Protein AF-A0AAP2G4H4-F1 (afdb_monomer_lite)

Foldseek 3Di:
DDAAFDDDPVDPPPVPGHGDVVRVVVVVCCVPPCVVVDPPPDVQVVLQVVVVVVVVVVVVVVVVVLVVVCVVVVHDPVCSVVSVVVVVVVVVVVCVVPVPVVVVVVVVVCVVSVVSDDDDDD

Organism: NCBI:txid2841044

Radius of gyration: 22.12 Å; chains: 1; bounding box: 53×45×48 Å

Structure (mmCIF, N/CA/C/O backbone):
data_AF-A0AAP2G4H4-F1
#
_entry.id   AF-A0AAP2G4H4-F1
#
loop_
_atom_site.group_PDB
_atom_site.id
_atom_site.type_symbol
_atom_site.label_atom_id
_atom_site.label_alt_id
_atom_site.label_comp_id
_atom_site.label_asym_id
_atom_site.label_entity_id
_atom_site.label_seq_id
_atom_site.pdbx_PDB_ins_code
_atom_site.Cartn_x
_atom_site.Cartn_y
_atom_site.Cartn_z
_atom_site.occupancy
_atom_site.B_iso_or_equiv
_atom_site.auth_seq_id
_atom_site.auth_comp_id
_atom_site.auth_asym_id
_atom_site.auth_atom_id
_atom_site.pdbx_PDB_model_num
ATOM 1 N N . MET A 1 1 ? 11.689 -13.478 -12.091 1.00 54.12 1 MET A N 1
ATOM 2 C CA . MET A 1 1 ? 12.623 -13.266 -13.217 1.00 54.12 1 MET A CA 1
ATOM 3 C C . MET A 1 1 ? 13.258 -14.604 -13.556 1.00 54.12 1 MET A C 1
ATOM 5 O O . MET A 1 1 ? 13.703 -15.285 -12.637 1.00 54.12 1 MET A O 1
ATOM 9 N N . VAL A 1 2 ? 13.221 -15.027 -14.819 1.00 72.56 2 VAL A N 1
ATOM 10 C CA . VAL A 1 2 ? 13.868 -16.271 -15.268 1.00 72.56 2 VAL A CA 1
ATOM 11 C C . VAL A 1 2 ? 15.298 -15.919 -15.683 1.00 72.56 2 VAL A C 1
ATOM 13 O O . VAL A 1 2 ? 15.479 -14.980 -16.446 1.00 72.56 2 VAL A O 1
ATOM 16 N N . ARG A 1 3 ? 16.289 -16.619 -15.123 1.00 86.12 3 ARG A N 1
ATOM 17 C CA . ARG A 1 3 ? 17.735 -16.422 -15.326 1.00 86.12 3 ARG A CA 1
ATOM 18 C C . ARG A 1 3 ? 18.388 -17.791 -15.465 1.00 86.12 3 ARG A C 1
ATOM 20 O O . ARG A 1 3 ? 18.005 -18.697 -14.716 1.00 86.12 3 ARG A O 1
ATOM 27 N N . TYR A 1 4 ? 19.314 -17.957 -16.405 1.00 88.06 4 TYR A N 1
ATOM 28 C CA . TYR A 1 4 ? 20.092 -19.189 -16.552 1.00 88.06 4 TYR A CA 1
ATOM 29 C C . TYR A 1 4 ? 21.390 -19.053 -15.741 1.00 88.06 4 TYR A C 1
ATOM 31 O O . TYR A 1 4 ? 22.169 -18.129 -15.951 1.00 88.06 4 TYR A O 1
ATOM 39 N N . THR A 1 5 ? 21.568 -19.918 -14.743 1.00 91.62 5 THR A N 1
ATOM 40 C CA . THR A 1 5 ? 22.576 -19.772 -13.678 1.00 91.62 5 THR A CA 1
ATOM 41 C C . THR A 1 5 ? 23.441 -21.016 -13.571 1.00 91.62 5 THR A C 1
ATOM 43 O O . THR A 1 5 ? 22.932 -22.119 -13.778 1.00 91.62 5 THR A O 1
ATOM 46 N N . GLU A 1 6 ? 24.701 -20.857 -13.176 1.00 89.12 6 GLU A N 1
ATOM 47 C CA . GLU A 1 6 ? 25.558 -21.988 -12.812 1.00 89.12 6 GLU A CA 1
ATOM 48 C C . GLU A 1 6 ? 25.189 -22.507 -11.414 1.00 89.12 6 GLU A C 1
ATOM 50 O O . GLU A 1 6 ? 25.089 -21.707 -10.482 1.00 89.12 6 GLU A O 1
ATOM 55 N N . PRO A 1 7 ? 24.944 -23.819 -11.242 1.00 87.56 7 PRO A N 1
ATOM 56 C CA . PRO A 1 7 ? 24.701 -24.390 -9.925 1.00 87.56 7 PRO A CA 1
ATOM 57 C C . PRO A 1 7 ? 25.900 -24.220 -8.996 1.00 87.56 7 PRO A C 1
ATOM 59 O O . PRO A 1 7 ? 26.988 -24.711 -9.291 1.00 87.56 7 PRO A O 1
ATOM 62 N N . ASP A 1 8 ? 25.679 -23.583 -7.847 1.00 85.62 8 ASP A N 1
ATOM 63 C CA . ASP A 1 8 ? 26.642 -23.596 -6.750 1.00 85.62 8 ASP A CA 1
ATOM 64 C C . ASP A 1 8 ? 26.382 -24.846 -5.887 1.00 85.62 8 ASP A C 1
ATOM 66 O O . ASP A 1 8 ? 25.308 -24.964 -5.290 1.00 85.62 8 ASP A O 1
ATOM 70 N N . PRO A 1 9 ? 27.326 -25.801 -5.803 1.00 83.31 9 PRO A N 1
ATOM 71 C CA . PRO A 1 9 ? 27.137 -27.036 -5.042 1.00 83.31 9 PRO A CA 1
ATOM 72 C C . PRO A 1 9 ? 27.044 -26.809 -3.524 1.00 83.31 9 PRO A C 1
ATOM 74 O O . PRO A 1 9 ? 26.670 -27.727 -2.795 1.00 83.31 9 PRO A O 1
ATOM 77 N N . THR A 1 10 ? 27.385 -25.612 -3.041 1.00 87.94 10 THR A N 1
ATOM 78 C CA . THR A 1 10 ? 27.371 -25.241 -1.620 1.00 87.94 10 THR A CA 1
ATOM 79 C C . THR A 1 10 ? 26.208 -24.325 -1.237 1.00 87.94 10 THR A C 1
ATOM 81 O O . THR A 1 10 ? 25.888 -24.220 -0.052 1.00 87.94 10 THR A O 1
ATOM 84 N N . ASP A 1 11 ? 25.529 -23.709 -2.210 1.00 85.19 11 ASP A N 1
ATOM 85 C CA . ASP A 1 11 ? 24.381 -22.833 -1.976 1.00 85.19 11 ASP A CA 1
ATOM 86 C C . ASP A 1 11 ? 23.111 -23.427 -2.592 1.00 85.19 11 ASP A C 1
ATOM 88 O O . ASP A 1 11 ? 22.985 -23.571 -3.800 1.00 85.19 11 ASP A O 1
ATOM 92 N N . THR A 1 12 ? 22.109 -23.728 -1.773 1.00 84.94 12 THR A N 1
ATOM 93 C CA . THR A 1 12 ? 20.810 -24.221 -2.257 1.00 84.94 12 THR A CA 1
ATOM 94 C C . THR A 1 12 ? 19.886 -23.097 -2.733 1.00 84.94 12 THR A C 1
ATOM 96 O O . THR A 1 12 ? 18.874 -23.355 -3.392 1.00 84.94 12 THR A O 1
ATOM 99 N N . ASN A 1 13 ? 20.209 -21.835 -2.432 1.00 87.62 13 ASN A N 1
ATOM 100 C CA . ASN A 1 13 ? 19.416 -20.688 -2.847 1.00 87.62 13 ASN A CA 1
ATOM 101 C C . ASN A 1 13 ? 19.786 -20.235 -4.265 1.00 87.62 13 ASN A C 1
ATOM 103 O O . ASN A 1 13 ? 20.611 -19.342 -4.469 1.00 87.62 13 ASN A O 1
ATOM 107 N N . ARG A 1 14 ? 19.056 -20.779 -5.242 1.00 85.25 14 ARG A N 1
ATOM 108 C CA . ARG A 1 14 ? 19.180 -20.466 -6.675 1.00 85.25 14 ARG A CA 1
ATOM 109 C C . ARG A 1 14 ? 19.196 -18.970 -7.010 1.00 85.25 14 ARG A C 1
ATOM 111 O O . ARG A 1 14 ? 19.781 -18.574 -8.014 1.00 85.25 14 ARG A O 1
ATOM 118 N N . ALA A 1 15 ? 18.560 -18.115 -6.206 1.00 83.75 15 ALA A N 1
ATOM 119 C CA . ALA A 1 15 ? 18.537 -16.679 -6.477 1.00 83.75 15 ALA A CA 1
ATOM 120 C C . ALA A 1 15 ? 19.930 -16.029 -6.388 1.00 83.75 15 ALA A C 1
ATOM 122 O O . ALA A 1 15 ? 20.158 -15.030 -7.069 1.00 83.75 15 ALA A O 1
ATOM 123 N N . ARG A 1 16 ? 20.847 -16.600 -5.592 1.00 86.19 16 ARG A N 1
ATOM 124 C CA . ARG A 1 16 ? 22.216 -16.097 -5.381 1.00 86.19 16 ARG A CA 1
ATOM 125 C C . ARG A 1 16 ? 23.246 -16.669 -6.347 1.00 86.19 16 ARG A C 1
ATOM 127 O O . ARG A 1 16 ? 24.369 -16.181 -6.380 1.00 86.19 16 ARG A O 1
ATOM 134 N N . TRP A 1 17 ? 22.867 -17.665 -7.141 1.00 92.25 17 TRP A N 1
ATOM 135 C CA . TRP A 1 17 ? 23.791 -18.321 -8.057 1.00 92.25 17 TRP A CA 1
ATOM 136 C C . TRP A 1 17 ? 24.322 -17.345 -9.114 1.00 92.25 17 TRP A C 1
ATOM 138 O O . TRP A 1 17 ? 23.580 -16.448 -9.548 1.00 92.25 17 TRP A O 1
ATOM 148 N N . PRO A 1 18 ? 25.587 -17.483 -9.537 1.00 89.44 18 PRO A N 1
ATOM 149 C CA . PRO A 1 18 ? 26.127 -16.672 -10.617 1.00 89.44 18 PRO A CA 1
ATOM 150 C C . PRO A 1 18 ? 25.376 -16.946 -11.926 1.00 89.44 18 PRO A C 1
ATOM 152 O O . PRO A 1 18 ? 24.770 -18.005 -12.122 1.00 89.44 18 PRO A O 1
ATOM 155 N N . ASN A 1 19 ? 25.373 -15.958 -12.821 1.00 90.50 19 ASN A N 1
ATOM 156 C CA . ASN A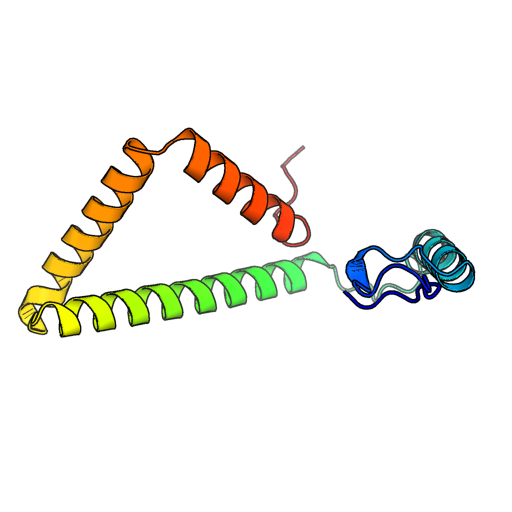 1 19 ? 24.888 -16.182 -14.179 1.00 90.50 19 ASN A CA 1
ATOM 157 C C . ASN A 1 19 ? 25.754 -17.225 -14.866 1.00 90.50 19 ASN A C 1
ATOM 159 O O . ASN A 1 19 ? 26.965 -17.254 -14.683 1.00 90.50 19 ASN A O 1
ATOM 163 N N . HIS A 1 20 ? 25.118 -18.060 -15.679 1.00 90.31 20 HIS A N 1
ATOM 164 C CA . HIS A 1 20 ? 25.865 -18.871 -16.619 1.00 90.31 20 HIS A CA 1
ATOM 165 C C . HIS A 1 20 ? 26.356 -17.964 -17.764 1.00 90.31 20 HIS A C 1
ATOM 167 O O . HIS A 1 20 ? 25.563 -17.149 -18.237 1.00 90.31 20 HIS A O 1
ATOM 173 N N . PRO A 1 21 ? 27.577 -18.135 -18.303 1.00 89.75 21 PRO A N 1
ATOM 174 C CA . PRO A 1 21 ? 28.122 -17.268 -19.359 1.00 89.75 21 PRO A CA 1
ATOM 175 C C . PRO A 1 21 ? 27.229 -17.128 -20.604 1.00 89.75 21 PRO A C 1
ATOM 177 O O . PRO A 1 21 ? 27.149 -16.071 -21.222 1.00 89.75 21 PRO A O 1
ATOM 180 N N . LEU A 1 22 ? 26.503 -18.193 -20.960 1.00 87.56 22 LEU A N 1
ATOM 181 C CA . LEU A 1 22 ? 25.471 -18.163 -22.010 1.00 87.56 22 LEU A CA 1
ATOM 182 C C . LEU A 1 22 ? 24.365 -17.132 -21.732 1.00 87.56 22 LEU A C 1
ATOM 184 O O . LEU A 1 22 ? 23.886 -16.487 -22.658 1.00 87.56 22 LEU A O 1
ATOM 188 N N . TRP A 1 23 ? 23.961 -16.974 -20.472 1.00 90.44 23 TRP A N 1
ATOM 189 C CA . TRP A 1 23 ? 22.988 -15.964 -20.070 1.00 90.44 23 TRP A CA 1
ATOM 190 C C . TRP A 1 23 ? 23.549 -14.555 -20.237 1.00 90.44 23 TRP A C 1
ATOM 192 O O . TRP A 1 23 ? 22.863 -13.699 -20.786 1.00 90.44 23 TRP A O 1
ATOM 202 N N . ASP A 1 24 ? 24.802 -14.333 -19.834 1.00 86.56 24 ASP A N 1
ATOM 203 C CA . ASP A 1 24 ? 25.458 -13.032 -19.987 1.00 86.56 24 ASP A CA 1
ATOM 204 C C . ASP A 1 24 ? 25.604 -12.647 -21.467 1.00 86.56 24 ASP A C 1
ATOM 206 O O . ASP A 1 24 ? 25.330 -11.509 -21.841 1.00 86.56 24 ASP A O 1
ATOM 210 N N . LEU A 1 25 ? 25.942 -13.610 -22.333 1.00 85.44 25 LEU A N 1
ATOM 211 C CA . LEU A 1 25 ? 26.014 -13.401 -23.781 1.00 85.44 25 LEU A CA 1
ATOM 212 C C . LEU A 1 25 ? 24.649 -13.048 -24.385 1.00 85.44 25 LEU A C 1
ATOM 214 O O . LEU A 1 25 ? 24.559 -12.159 -25.231 1.00 85.44 25 LEU A O 1
ATOM 218 N N . VAL A 1 26 ? 23.590 -13.744 -23.963 1.00 82.75 26 VAL A N 1
ATOM 219 C CA . VAL A 1 26 ? 22.224 -13.449 -24.408 1.00 82.75 26 VAL A CA 1
ATOM 220 C C . VAL A 1 26 ? 21.811 -12.057 -23.951 1.00 82.75 26 VAL A C 1
ATOM 222 O O . VAL A 1 26 ? 21.331 -11.296 -24.779 1.00 82.75 26 VAL A O 1
ATOM 225 N N . CYS A 1 27 ? 22.044 -11.688 -22.690 1.00 81.44 27 CYS A N 1
ATOM 226 C CA . CYS A 1 27 ? 21.755 -10.341 -22.198 1.00 81.44 27 CYS A CA 1
ATOM 227 C C . CYS A 1 27 ? 22.502 -9.269 -23.002 1.00 81.44 27 CYS A C 1
ATOM 229 O O . CYS A 1 27 ? 21.866 -8.338 -23.482 1.00 81.44 27 CYS A O 1
ATOM 231 N N . ALA A 1 28 ? 23.803 -9.452 -23.251 1.00 80.56 28 ALA A N 1
ATOM 232 C CA . ALA A 1 28 ? 24.590 -8.523 -24.062 1.00 80.56 28 ALA A CA 1
ATOM 233 C C . ALA A 1 28 ? 24.036 -8.376 -25.492 1.00 80.56 28 ALA A C 1
ATOM 235 O O . ALA A 1 28 ? 23.947 -7.274 -26.021 1.00 80.56 28 ALA A O 1
ATOM 236 N N . LYS A 1 29 ? 23.602 -9.478 -26.119 1.00 76.00 29 LYS A N 1
ATOM 237 C CA . LYS A 1 29 ? 22.993 -9.440 -27.458 1.00 76.00 29 LYS A CA 1
ATOM 238 C C . LYS A 1 29 ? 21.585 -8.856 -27.472 1.00 76.00 29 LYS A C 1
ATOM 240 O O . LYS A 1 29 ? 21.219 -8.179 -28.425 1.00 76.00 29 LYS A O 1
ATOM 245 N N . MET A 1 30 ? 20.800 -9.110 -26.431 1.00 68.31 30 MET A N 1
ATOM 246 C CA . MET A 1 30 ? 19.472 -8.529 -26.274 1.00 68.31 30 MET A CA 1
ATOM 247 C C . MET A 1 30 ? 19.535 -7.010 -26.095 1.00 68.31 30 MET A C 1
ATOM 249 O O . MET A 1 30 ? 18.670 -6.317 -26.628 1.00 68.31 30 MET A O 1
ATOM 253 N N . ASP A 1 31 ? 20.541 -6.510 -25.376 1.00 65.19 31 ASP A N 1
ATOM 254 C CA . ASP A 1 31 ? 20.732 -5.075 -25.152 1.00 65.19 31 ASP A CA 1
ATOM 255 C C . ASP A 1 31 ? 21.170 -4.342 -26.434 1.00 65.19 31 ASP A C 1
ATOM 257 O O . ASP A 1 31 ? 20.689 -3.237 -26.687 1.00 65.19 31 ASP A O 1
ATOM 261 N N . ASP A 1 32 ? 21.994 -4.977 -27.276 1.00 59.19 32 ASP A N 1
ATOM 262 C CA . ASP A 1 32 ? 22.513 -4.369 -28.511 1.00 59.19 32 ASP A CA 1
ATOM 263 C C . ASP A 1 32 ? 21.565 -4.488 -29.730 1.00 59.19 32 ASP A C 1
ATOM 265 O O . ASP A 1 32 ? 21.511 -3.568 -30.542 1.00 59.19 32 ASP A O 1
ATOM 269 N N . ASP A 1 33 ? 20.821 -5.595 -29.890 1.00 55.78 33 ASP A N 1
ATOM 270 C CA . ASP A 1 33 ? 20.244 -5.998 -31.199 1.00 55.78 33 ASP A CA 1
ATOM 271 C C . ASP A 1 33 ? 18.696 -6.047 -31.234 1.00 55.78 33 ASP A C 1
ATOM 273 O O . ASP A 1 33 ? 18.067 -6.063 -32.290 1.00 55.78 33 ASP A O 1
ATOM 277 N N . LEU A 1 34 ? 18.016 -6.033 -30.079 1.00 55.91 34 LEU A N 1
ATOM 278 C CA . LEU A 1 34 ? 16.541 -6.101 -30.041 1.00 55.91 34 LEU A CA 1
ATOM 279 C C . LEU A 1 34 ? 15.844 -4.744 -30.171 1.00 55.91 34 LEU A C 1
ATOM 281 O O . LEU A 1 34 ? 14.611 -4.683 -30.220 1.00 55.91 34 LEU A O 1
ATOM 285 N N . ILE A 1 35 ? 16.600 -3.647 -30.211 1.00 54.59 35 ILE A N 1
ATOM 286 C CA . ILE A 1 35 ? 16.032 -2.307 -30.389 1.00 54.59 35 ILE A CA 1
ATOM 287 C C . ILE A 1 35 ? 15.437 -2.166 -31.798 1.00 54.59 35 ILE A C 1
ATOM 289 O O . ILE A 1 35 ? 14.347 -1.610 -31.932 1.00 54.59 35 ILE A O 1
ATOM 293 N N . GLU A 1 36 ? 16.081 -2.741 -32.818 1.00 53.38 36 GLU A N 1
ATOM 294 C CA . GLU A 1 36 ? 15.627 -2.669 -34.216 1.00 53.38 36 GLU A CA 1
ATOM 295 C C . GLU A 1 36 ? 14.408 -3.560 -34.514 1.00 53.38 36 GLU A C 1
ATOM 297 O O . GLU A 1 36 ? 13.647 -3.282 -35.438 1.00 53.38 36 GLU A O 1
ATOM 302 N N . MET A 1 37 ? 14.162 -4.595 -33.701 1.00 54.53 37 MET A N 1
ATOM 303 C CA . MET A 1 37 ? 13.020 -5.512 -33.852 1.00 54.53 37 MET A CA 1
ATOM 304 C C . MET A 1 37 ? 11.778 -5.106 -33.048 1.00 54.53 37 MET A C 1
ATOM 306 O O . MET A 1 37 ? 10.818 -5.878 -32.936 1.00 54.53 37 MET A O 1
ATOM 310 N N . ARG A 1 38 ? 11.753 -3.899 -32.474 1.00 54.38 38 ARG A N 1
ATOM 311 C CA . ARG A 1 38 ? 10.540 -3.388 -31.835 1.00 54.38 38 ARG A CA 1
ATOM 312 C C . ARG A 1 38 ? 9.488 -3.131 -32.910 1.00 54.38 38 ARG A C 1
ATOM 314 O O . ARG A 1 38 ? 9.680 -2.306 -33.797 1.00 54.38 38 ARG A O 1
ATOM 321 N N . SER A 1 39 ? 8.346 -3.812 -32.795 1.00 54.25 39 SER A N 1
ATOM 322 C CA . SER A 1 39 ? 7.098 -3.333 -33.395 1.00 54.25 39 SER A CA 1
ATOM 323 C C . SER A 1 39 ? 6.995 -1.845 -33.071 1.00 54.25 39 SER A C 1
ATOM 325 O O . SER A 1 39 ? 7.049 -1.491 -31.897 1.00 54.25 39 SER A O 1
ATOM 327 N N . GLY A 1 40 ? 6.882 -0.979 -34.079 1.00 53.84 40 GLY A N 1
ATOM 328 C CA . GLY A 1 40 ? 6.767 0.477 -33.914 1.00 53.84 40 GLY A CA 1
ATOM 329 C C . GLY A 1 40 ? 5.527 0.938 -3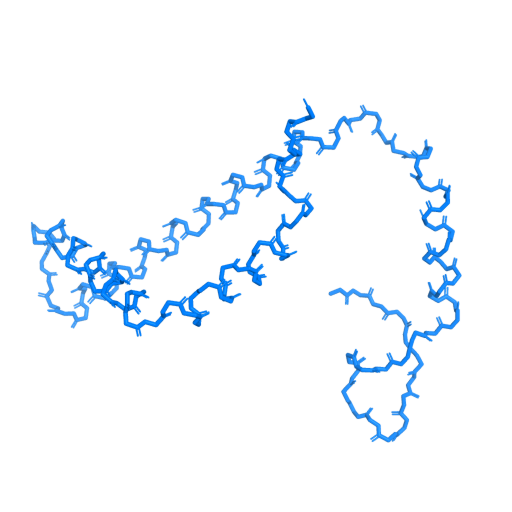3.133 1.00 53.84 40 GLY A C 1
ATOM 330 O O . GLY A 1 40 ? 5.166 2.109 -33.194 1.00 53.84 40 GLY A O 1
ATOM 331 N N . ALA A 1 41 ? 4.852 0.031 -32.421 1.00 54.56 41 ALA A N 1
ATOM 332 C CA . ALA A 1 41 ? 3.969 0.366 -31.327 1.00 54.56 41 ALA A CA 1
ATOM 333 C C . ALA A 1 41 ? 4.787 1.088 -30.252 1.00 54.56 41 ALA A C 1
ATOM 335 O O . ALA A 1 41 ? 5.680 0.511 -29.627 1.00 54.56 41 ALA A O 1
ATOM 336 N N . ASP A 1 42 ? 4.475 2.367 -30.058 1.00 50.38 42 ASP A N 1
ATOM 337 C CA . ASP A 1 42 ? 5.001 3.158 -28.957 1.00 50.38 42 ASP A CA 1
ATOM 338 C C . ASP A 1 42 ? 4.860 2.333 -27.657 1.00 50.38 42 ASP A C 1
ATOM 340 O O . ASP A 1 42 ? 3.769 1.842 -27.368 1.00 50.38 42 ASP A O 1
ATOM 344 N N . PRO A 1 43 ? 5.929 2.079 -26.885 1.00 54.72 43 PRO A N 1
ATOM 345 C CA . PRO A 1 43 ? 5.840 1.338 -25.627 1.00 54.72 43 PRO A CA 1
ATOM 346 C C . PRO A 1 43 ? 4.919 2.008 -24.598 1.00 54.72 43 PRO A C 1
ATOM 348 O O . PRO A 1 43 ? 4.551 1.385 -23.599 1.00 54.72 43 PRO A O 1
ATOM 351 N N . ASN A 1 44 ? 4.587 3.282 -24.809 1.00 58.88 44 ASN A N 1
ATOM 352 C CA . ASN A 1 44 ? 3.897 4.127 -23.851 1.00 58.88 44 ASN A CA 1
ATOM 353 C C . ASN A 1 44 ? 2.433 3.718 -23.556 1.00 58.88 44 ASN A C 1
ATOM 355 O O . ASN A 1 44 ? 2.120 3.517 -22.383 1.00 58.88 44 ASN A O 1
ATOM 359 N N . PRO A 1 45 ? 1.545 3.453 -24.540 1.00 59.31 45 PRO A N 1
ATOM 360 C CA . PRO A 1 45 ? 0.145 3.118 -24.270 1.00 59.31 45 PRO A CA 1
ATOM 361 C C . PRO A 1 45 ? 0.006 1.785 -23.533 1.00 59.31 45 PRO A C 1
ATOM 363 O O . PRO A 1 45 ? -0.815 1.652 -22.633 1.00 59.31 45 PRO A O 1
ATOM 366 N N . MET A 1 46 ? 0.834 0.789 -23.868 1.00 63.75 46 MET A N 1
ATOM 367 C CA . MET A 1 46 ? 0.769 -0.521 -23.214 1.00 63.75 46 MET A CA 1
ATOM 368 C C . MET A 1 46 ? 1.259 -0.454 -21.760 1.00 63.75 46 MET A C 1
ATOM 370 O O . MET A 1 46 ? 0.696 -1.109 -20.884 1.00 63.75 46 MET A O 1
ATOM 374 N N . LYS A 1 47 ? 2.268 0.381 -21.475 1.00 67.69 47 LYS A N 1
ATOM 375 C CA . LYS A 1 47 ? 2.728 0.645 -20.104 1.00 67.69 47 LYS A CA 1
ATOM 376 C C . LYS A 1 47 ? 1.683 1.395 -19.283 1.00 67.69 47 LYS A C 1
ATOM 378 O O . LYS A 1 47 ? 1.453 1.023 -18.135 1.00 67.69 47 LYS A O 1
ATOM 383 N N . GLU A 1 48 ? 1.035 2.401 -19.863 1.00 69.12 48 GLU A N 1
ATOM 384 C CA . GLU A 1 48 ? -0.046 3.143 -19.209 1.00 69.12 48 GLU A CA 1
ATOM 385 C C . GLU A 1 48 ? -1.249 2.237 -18.905 1.00 69.12 48 GLU A C 1
ATOM 387 O O . GLU A 1 48 ? -1.740 2.233 -17.777 1.00 69.12 48 GLU A O 1
ATOM 392 N N . VAL A 1 49 ? -1.661 1.383 -19.848 1.00 74.81 49 VAL A N 1
ATOM 393 C CA . VAL A 1 49 ? -2.746 0.409 -19.633 1.00 74.81 49 VAL A CA 1
ATOM 394 C C . VAL A 1 49 ? -2.409 -0.564 -18.500 1.00 74.81 49 VAL A C 1
ATOM 396 O O . VAL A 1 49 ? -3.222 -0.750 -17.595 1.00 74.81 49 VAL A O 1
ATOM 399 N N . HIS A 1 50 ? -1.200 -1.135 -18.483 1.00 77.50 50 HIS A N 1
ATOM 400 C CA . HIS A 1 50 ? -0.776 -2.027 -17.398 1.00 77.50 50 HIS A CA 1
ATOM 401 C C . HIS A 1 50 ? -0.708 -1.315 -16.040 1.00 77.50 50 HIS A C 1
ATOM 403 O O . HIS A 1 50 ? -1.006 -1.920 -15.007 1.00 77.50 50 HIS A O 1
ATOM 409 N N . ARG A 1 51 ? -0.328 -0.030 -16.017 1.00 81.50 51 ARG A N 1
ATOM 410 C CA . ARG A 1 51 ? -0.335 0.787 -14.799 1.00 81.50 51 ARG A CA 1
ATOM 411 C C . ARG A 1 51 ? -1.742 0.912 -14.234 1.00 81.50 51 ARG A C 1
ATOM 413 O O . ARG A 1 51 ? -1.949 0.625 -13.056 1.00 81.50 51 ARG A O 1
ATOM 420 N N . GLU A 1 52 ? -2.686 1.341 -15.064 1.00 84.25 52 GLU A N 1
ATOM 421 C CA . GLU A 1 52 ? -4.070 1.565 -14.649 1.00 84.25 52 GLU A CA 1
ATOM 422 C C . GLU A 1 52 ? -4.755 0.259 -14.239 1.00 84.25 52 GLU A C 1
ATOM 424 O O . GLU A 1 52 ? -5.460 0.215 -13.229 1.00 84.25 52 GLU A O 1
ATOM 429 N N . GLU A 1 53 ? -4.476 -0.841 -14.942 1.00 87.50 53 GLU A N 1
ATOM 430 C CA . GLU A 1 53 ? -4.952 -2.165 -14.545 1.00 87.50 53 GLU A CA 1
ATOM 431 C C . GLU A 1 53 ? -4.443 -2.554 -13.150 1.00 87.50 53 GLU A C 1
ATOM 433 O O . GLU A 1 53 ? -5.228 -2.970 -12.290 1.00 87.50 53 GLU A O 1
ATOM 438 N N . HIS A 1 54 ? -3.146 -2.368 -12.888 1.00 87.00 54 HIS A N 1
ATOM 439 C CA . HIS A 1 54 ? -2.555 -2.701 -11.596 1.00 87.00 54 HIS A CA 1
ATOM 440 C C . HIS A 1 54 ? -3.097 -1.802 -10.476 1.00 87.00 54 HIS A C 1
ATOM 442 O O . HIS A 1 54 ? -3.449 -2.298 -9.403 1.00 87.00 54 HIS A O 1
ATOM 448 N N . ILE A 1 55 ? -3.249 -0.498 -10.725 1.00 89.44 55 ILE A N 1
ATOM 449 C CA . ILE A 1 55 ? -3.926 0.418 -9.794 1.00 89.44 55 ILE A CA 1
ATOM 450 C C . ILE A 1 55 ? -5.338 -0.098 -9.490 1.00 89.44 55 ILE A C 1
ATOM 452 O O . ILE A 1 55 ? -5.722 -0.186 -8.322 1.00 89.44 55 ILE A O 1
ATOM 456 N N . GLY A 1 56 ? -6.087 -0.525 -10.509 1.00 91.62 56 GLY A N 1
ATOM 457 C CA . GLY A 1 56 ? -7.416 -1.111 -10.346 1.00 91.62 56 GLY A CA 1
ATOM 458 C C . GLY A 1 56 ? -7.426 -2.374 -9.478 1.00 91.62 56 GLY A C 1
ATOM 459 O O . GLY A 1 56 ? -8.303 -2.527 -8.624 1.00 91.62 56 GLY A O 1
ATOM 460 N N . ILE A 1 57 ? -6.447 -3.269 -9.647 1.00 93.62 57 ILE A N 1
ATOM 461 C CA . ILE A 1 57 ? -6.281 -4.465 -8.802 1.00 93.62 57 ILE A CA 1
ATOM 462 C C . ILE A 1 57 ? -6.025 -4.065 -7.345 1.00 93.62 57 ILE A C 1
ATOM 464 O O . ILE A 1 57 ? -6.697 -4.571 -6.443 1.00 93.62 57 ILE A O 1
ATOM 468 N N . LEU A 1 58 ? -5.093 -3.138 -7.106 1.00 94.31 58 LEU A N 1
ATOM 469 C CA . LEU A 1 58 ? -4.765 -2.673 -5.757 1.00 94.31 58 LEU A CA 1
ATOM 470 C C . LEU A 1 58 ? -5.975 -2.030 -5.078 1.00 94.31 58 LEU A C 1
ATOM 472 O O . LEU A 1 58 ? -6.254 -2.342 -3.924 1.00 94.31 58 LEU A O 1
ATOM 476 N N . MET A 1 59 ? -6.740 -1.208 -5.796 1.00 96.06 59 MET A N 1
ATOM 477 C CA . MET A 1 59 ? -7.948 -0.577 -5.260 1.00 96.06 59 MET A CA 1
ATOM 478 C C . MET A 1 59 ? -9.023 -1.597 -4.874 1.00 96.06 59 MET A C 1
ATOM 480 O O . MET A 1 59 ? -9.613 -1.480 -3.799 1.00 96.06 59 MET A O 1
ATOM 484 N N . ARG A 1 60 ? -9.250 -2.632 -5.696 1.00 97.56 60 ARG A N 1
ATOM 485 C CA . ARG A 1 60 ? -10.176 -3.726 -5.349 1.00 97.56 60 ARG A CA 1
ATOM 486 C C . ARG A 1 60 ?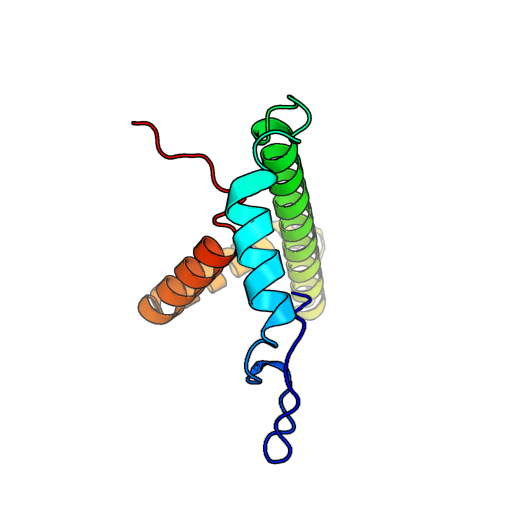 -9.722 -4.481 -4.101 1.00 97.56 60 ARG A C 1
ATOM 488 O O . ARG A 1 60 ? -10.546 -4.755 -3.231 1.00 97.56 60 ARG A O 1
ATOM 495 N N . ASN A 1 61 ? -8.425 -4.761 -3.984 1.00 95.81 61 ASN A N 1
ATOM 496 C CA . ASN A 1 61 ? -7.867 -5.436 -2.814 1.00 95.81 61 ASN A CA 1
ATOM 497 C C . ASN A 1 61 ? -7.993 -4.580 -1.549 1.00 95.81 61 ASN A C 1
ATOM 499 O O . ASN A 1 61 ? -8.428 -5.087 -0.520 1.00 95.81 61 ASN A O 1
ATOM 503 N N . ILE A 1 62 ? -7.674 -3.284 -1.626 1.00 96.31 62 ILE A N 1
ATOM 504 C CA . ILE A 1 62 ? -7.839 -2.347 -0.506 1.00 96.31 62 ILE A CA 1
ATOM 505 C C . ILE A 1 62 ? -9.300 -2.334 -0.050 1.00 96.31 62 ILE A C 1
ATOM 507 O O . ILE A 1 62 ? -9.568 -2.510 1.136 1.00 96.31 62 ILE A O 1
ATOM 511 N N . MET A 1 63 ? -10.246 -2.203 -0.985 1.00 95.44 63 MET A N 1
ATOM 512 C CA . MET A 1 6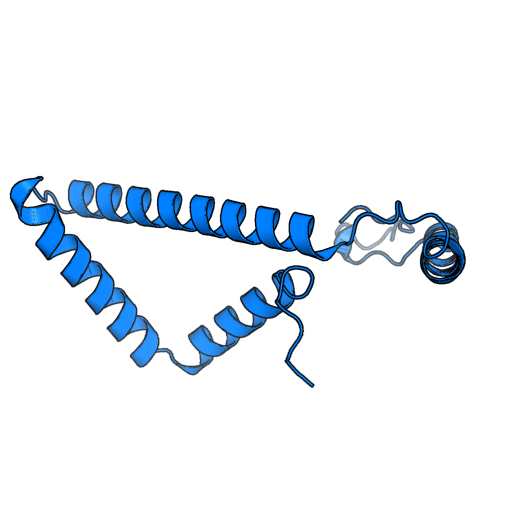3 ? -11.676 -2.215 -0.671 1.00 95.44 63 MET A CA 1
ATOM 513 C C . MET A 1 63 ? -12.106 -3.523 0.009 1.00 95.44 63 MET A C 1
ATOM 515 O O . MET A 1 63 ? -12.746 -3.488 1.059 1.00 95.44 63 MET A O 1
ATOM 519 N N . GLY A 1 64 ? -11.716 -4.675 -0.543 1.00 96.44 64 GLY A N 1
ATOM 520 C CA . GLY A 1 64 ? -12.033 -5.985 0.033 1.00 96.44 64 GLY A CA 1
ATOM 521 C C . GLY A 1 64 ? -11.459 -6.170 1.442 1.00 96.44 64 GLY A C 1
ATOM 522 O O . GLY A 1 64 ? -12.154 -6.663 2.334 1.00 96.44 64 GLY A O 1
ATOM 523 N N . CYS A 1 65 ? -10.225 -5.714 1.673 1.00 97.06 65 CYS A N 1
ATOM 524 C CA . CYS A 1 65 ? -9.596 -5.731 2.993 1.00 97.06 65 CYS A CA 1
ATOM 525 C C . CYS A 1 65 ? -10.334 -4.831 3.991 1.00 97.06 65 CYS A C 1
ATOM 527 O O . CYS A 1 65 ? -10.596 -5.266 5.111 1.00 97.06 65 CYS A O 1
ATOM 529 N N . CYS A 1 66 ? -10.714 -3.611 3.596 1.00 96.31 66 CYS A N 1
ATOM 530 C CA . CYS A 1 66 ? -11.473 -2.700 4.455 1.00 96.31 66 CYS A CA 1
ATOM 531 C C . CYS A 1 66 ? -12.840 -3.282 4.840 1.00 96.31 66 CYS A C 1
ATOM 533 O O . CYS A 1 66 ? -13.203 -3.249 6.013 1.00 96.31 66 CYS A O 1
ATOM 535 N N . ILE A 1 67 ? -13.573 -3.867 3.885 1.00 95.94 67 ILE A N 1
ATOM 536 C CA . ILE A 1 67 ? -14.866 -4.522 4.147 1.00 95.94 67 ILE A CA 1
ATOM 537 C C . ILE A 1 67 ? -14.689 -5.707 5.101 1.00 95.94 67 ILE A C 1
ATOM 539 O O . ILE A 1 67 ? -15.437 -5.839 6.066 1.00 95.94 67 ILE A O 1
ATOM 543 N N . THR A 1 68 ? -13.681 -6.549 4.864 1.00 97.25 68 THR A N 1
ATOM 544 C CA . THR A 1 68 ? -13.390 -7.704 5.728 1.00 97.25 68 THR A CA 1
ATOM 545 C C . THR A 1 68 ? -13.045 -7.257 7.148 1.00 97.25 68 THR A C 1
ATOM 547 O O . THR A 1 68 ? -13.556 -7.820 8.113 1.00 97.25 68 THR A O 1
ATOM 550 N N . LEU A 1 69 ? -12.226 -6.212 7.297 1.00 96.50 69 LEU A N 1
ATOM 551 C CA . LEU A 1 69 ? -11.888 -5.649 8.602 1.00 96.50 69 LEU A CA 1
ATOM 552 C C . LEU A 1 69 ? -13.123 -5.075 9.312 1.00 96.50 69 LEU A C 1
ATOM 554 O O . LEU A 1 69 ? -13.312 -5.336 10.497 1.00 96.50 69 LEU A O 1
ATOM 558 N N . ALA A 1 70 ? -13.982 -4.347 8.596 1.00 95.94 70 ALA A N 1
ATOM 559 C CA . ALA A 1 70 ? -15.231 -3.820 9.140 1.00 95.94 70 ALA A CA 1
ATOM 560 C C . ALA A 1 70 ? -16.168 -4.949 9.608 1.00 95.94 70 ALA A C 1
ATOM 562 O O . ALA A 1 70 ? -16.724 -4.874 10.703 1.00 95.94 70 ALA A O 1
ATOM 563 N N . ALA A 1 71 ? -16.279 -6.032 8.833 1.00 96.19 71 ALA A N 1
ATOM 564 C CA . ALA A 1 71 ? -17.052 -7.211 9.215 1.00 96.19 71 ALA A CA 1
ATOM 565 C C . ALA A 1 71 ? -16.498 -7.872 10.490 1.00 96.19 71 ALA A C 1
ATOM 567 O O . ALA A 1 71 ? -17.264 -8.192 11.397 1.00 96.19 71 ALA A O 1
ATOM 568 N N . LEU A 1 72 ? -15.171 -8.009 10.606 1.00 97.06 72 LEU A N 1
ATOM 569 C CA . LEU A 1 72 ? -14.519 -8.529 11.817 1.00 97.06 72 LEU A CA 1
ATOM 570 C C . LEU A 1 72 ? -14.713 -7.617 13.036 1.00 97.06 72 LEU A C 1
ATOM 572 O O . LEU A 1 72 ? -14.771 -8.103 14.163 1.00 97.06 72 LEU A O 1
ATOM 576 N N . ARG A 1 73 ? -14.846 -6.305 12.821 1.00 95.44 73 ARG A N 1
ATOM 577 C CA . ARG A 1 73 ? -15.185 -5.315 13.856 1.00 95.44 73 ARG A CA 1
ATOM 578 C C . ARG A 1 73 ? -16.691 -5.264 14.168 1.00 95.44 73 ARG A C 1
ATOM 580 O O . ARG A 1 73 ? -17.101 -4.479 15.018 1.00 95.44 73 ARG A O 1
ATOM 587 N N . GLY A 1 74 ? -17.514 -6.091 13.515 1.00 95.81 74 GLY A N 1
ATOM 588 C CA . GLY A 1 74 ? -18.964 -6.153 13.734 1.00 95.81 74 GLY A CA 1
ATOM 589 C C . GLY A 1 74 ? -19.725 -4.931 13.211 1.00 95.81 74 GLY A C 1
ATOM 590 O O . GLY A 1 74 ? -20.802 -4.613 13.713 1.00 95.81 74 GLY A O 1
ATOM 591 N N . ILE A 1 75 ? -19.164 -4.220 12.233 1.00 97.19 75 ILE A N 1
ATOM 592 C CA . ILE A 1 75 ? -19.732 -2.984 11.695 1.00 97.19 75 ILE A CA 1
ATOM 593 C C . ILE A 1 75 ? -20.841 -3.303 10.688 1.00 97.19 75 ILE A C 1
ATOM 595 O O . ILE A 1 75 ? -20.685 -4.147 9.805 1.00 97.19 75 ILE A O 1
ATOM 599 N N . THR A 1 76 ? -21.970 -2.604 10.808 1.00 94.75 76 THR A N 1
ATOM 600 C CA . THR A 1 76 ? -23.092 -2.708 9.868 1.00 94.75 76 THR A CA 1
ATOM 601 C C . THR A 1 76 ? -22.834 -1.900 8.598 1.00 94.75 76 THR A C 1
ATOM 603 O O . THR A 1 76 ? -22.018 -0.978 8.578 1.00 94.75 76 THR A O 1
ATOM 606 N N . PHE A 1 77 ? -23.569 -2.210 7.529 1.00 93.69 77 PHE A N 1
ATOM 607 C CA . PHE A 1 77 ? -23.430 -1.517 6.247 1.00 93.69 77 PHE A CA 1
ATOM 608 C C . PHE A 1 77 ? -23.601 0.008 6.366 1.00 93.69 77 PHE A C 1
ATOM 610 O O . PHE A 1 77 ? -22.794 0.756 5.821 1.00 93.69 77 PHE A O 1
ATOM 617 N N . ASP A 1 78 ? -24.576 0.476 7.151 1.00 95.69 78 ASP A N 1
ATOM 618 C CA . ASP A 1 78 ? -24.838 1.912 7.340 1.00 95.69 78 ASP A CA 1
ATOM 619 C C . ASP A 1 78 ? -23.680 2.648 8.034 1.00 95.69 78 ASP A C 1
ATOM 621 O O . ASP A 1 78 ? -23.464 3.841 7.821 1.00 95.69 78 ASP A O 1
ATOM 625 N N . ALA A 1 79 ? -22.905 1.935 8.854 1.00 95.12 79 ALA A N 1
ATOM 626 C CA . ALA A 1 79 ? -21.740 2.470 9.551 1.00 95.12 79 ALA A CA 1
ATOM 627 C C . ALA A 1 79 ? -20.434 2.315 8.748 1.00 95.12 79 ALA A C 1
ATOM 629 O O . ALA A 1 79 ? -19.411 2.899 9.121 1.00 95.12 79 ALA A O 1
ATOM 630 N N . LEU A 1 80 ? -20.458 1.583 7.630 1.00 94.06 80 LEU A N 1
ATOM 631 C CA . LEU A 1 80 ? -19.280 1.285 6.817 1.00 94.06 80 LEU A CA 1
ATOM 632 C C . LEU A 1 80 ? -18.548 2.542 6.307 1.00 94.06 80 LEU A C 1
ATOM 634 O O . LEU A 1 80 ? -17.322 2.570 6.412 1.00 94.06 80 LEU A O 1
ATOM 638 N N . PRO A 1 81 ? -19.221 3.614 5.828 1.00 95.06 81 PRO A N 1
ATOM 639 C CA . PRO A 1 81 ? -18.518 4.826 5.397 1.00 95.06 81 PRO A CA 1
ATOM 640 C C . PRO A 1 81 ? -17.707 5.479 6.523 1.00 95.06 81 PRO A C 1
ATOM 642 O O . PRO A 1 81 ? -16.581 5.925 6.303 1.00 95.06 81 PRO A O 1
ATOM 645 N N . LYS A 1 82 ? -18.257 5.498 7.745 1.00 95.25 82 LYS A N 1
ATOM 646 C CA . LYS A 1 82 ? -17.560 6.021 8.925 1.00 95.25 82 LYS A CA 1
ATOM 647 C C . LYS A 1 82 ? -16.355 5.151 9.269 1.00 95.25 82 LYS A C 1
ATOM 649 O O . LYS A 1 82 ? -15.281 5.676 9.549 1.00 95.25 82 LYS A O 1
ATOM 654 N N . GLU A 1 83 ? -16.525 3.836 9.210 1.00 95.19 83 GLU A N 1
ATOM 655 C CA . GLU A 1 83 ? -15.456 2.897 9.525 1.00 95.19 83 GLU A CA 1
ATOM 656 C C . GLU A 1 83 ? -14.294 2.960 8.532 1.00 95.19 83 GLU A C 1
ATOM 658 O O . GLU A 1 83 ? -13.136 2.956 8.941 1.00 95.19 83 GLU A O 1
ATOM 663 N N . ILE A 1 84 ? -14.575 3.114 7.237 1.00 95.19 84 ILE A N 1
ATOM 664 C CA . ILE A 1 84 ? -13.530 3.346 6.230 1.00 95.19 84 ILE A CA 1
ATOM 665 C C . ILE A 1 84 ? -12.742 4.626 6.556 1.00 95.19 84 ILE A C 1
ATOM 667 O O . ILE A 1 84 ? -11.517 4.644 6.432 1.00 95.19 84 ILE A O 1
ATOM 671 N N . GLY A 1 85 ? -13.422 5.676 7.029 1.00 95.88 85 GLY A N 1
ATOM 672 C C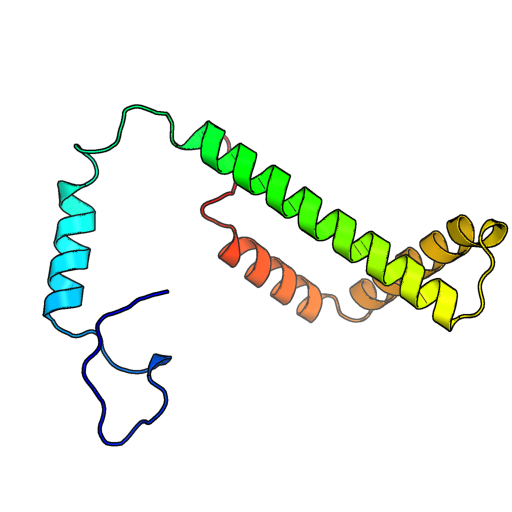A . GLY A 1 85 ? -12.772 6.891 7.522 1.00 95.88 85 GLY A CA 1
ATOM 673 C C . GLY A 1 85 ? -11.844 6.634 8.715 1.00 95.88 85 GLY A C 1
ATOM 674 O O . GLY A 1 85 ? -10.722 7.140 8.734 1.00 95.88 85 GLY A O 1
ATOM 675 N N . ASN A 1 86 ? -12.269 5.807 9.675 1.00 95.69 86 ASN A N 1
ATOM 676 C CA . ASN A 1 86 ? -11.436 5.409 10.815 1.00 95.69 86 ASN A CA 1
ATOM 677 C C . ASN A 1 86 ? -10.194 4.634 10.361 1.00 95.69 86 ASN A C 1
ATOM 679 O O . ASN A 1 86 ? -9.089 4.969 10.767 1.00 95.69 86 ASN A O 1
ATOM 683 N N . ILE A 1 87 ? -10.353 3.661 9.459 1.00 96.06 87 ILE A N 1
ATOM 684 C CA . ILE A 1 87 ? -9.237 2.881 8.904 1.00 96.06 87 ILE A CA 1
ATOM 685 C C . ILE A 1 87 ? -8.219 3.802 8.213 1.00 96.06 87 ILE A C 1
ATOM 687 O O . ILE A 1 87 ? -7.012 3.634 8.380 1.00 96.06 87 ILE A O 1
ATOM 691 N N . ALA A 1 88 ? -8.684 4.804 7.462 1.00 95.50 88 ALA A N 1
ATOM 692 C CA . ALA A 1 88 ? -7.798 5.779 6.830 1.00 95.50 88 ALA A CA 1
ATOM 693 C C . ALA A 1 88 ? -7.034 6.635 7.859 1.00 95.50 88 ALA A C 1
ATOM 695 O O . ALA A 1 88 ? -5.871 6.977 7.631 1.00 95.50 88 ALA A O 1
ATOM 696 N N . ASN A 1 89 ? -7.665 6.970 8.990 1.00 96.62 89 ASN A N 1
ATOM 697 C CA . ASN A 1 89 ? -7.000 7.658 10.095 1.00 96.62 89 ASN A CA 1
ATOM 698 C C . ASN A 1 89 ? -5.953 6.754 10.764 1.00 96.62 89 ASN A C 1
ATOM 700 O O . ASN A 1 89 ? -4.808 7.179 10.875 1.00 96.62 89 ASN A O 1
ATOM 704 N N . ASP A 1 90 ? -6.288 5.496 11.074 1.00 94.88 90 ASP A N 1
ATOM 705 C CA . ASP A 1 90 ? -5.349 4.508 11.632 1.00 94.88 90 ASP A CA 1
ATOM 706 C C . ASP A 1 90 ? -4.101 4.358 10.736 1.00 94.88 90 ASP A C 1
ATOM 708 O O . ASP A 1 90 ? -2.962 4.335 11.210 1.00 94.88 90 ASP A O 1
ATOM 712 N N . MET A 1 91 ? -4.298 4.300 9.411 1.00 94.69 91 MET A N 1
ATOM 713 C CA . MET A 1 91 ? -3.199 4.258 8.441 1.00 94.69 91 MET A CA 1
ATOM 714 C C . MET A 1 91 ? -2.343 5.528 8.485 1.00 94.69 91 MET A C 1
ATOM 716 O O . MET A 1 91 ? -1.115 5.436 8.444 1.00 94.69 91 MET A O 1
ATOM 720 N N . ARG A 1 92 ? -2.962 6.712 8.576 1.00 95.69 92 ARG A N 1
ATOM 721 C CA . ARG A 1 92 ? -2.237 7.988 8.670 1.00 95.69 92 ARG A CA 1
ATOM 722 C C . ARG A 1 92 ? -1.388 8.045 9.935 1.00 95.69 92 ARG A C 1
ATOM 724 O O . ARG A 1 92 ? -0.213 8.401 9.852 1.00 95.69 92 ARG A O 1
ATOM 731 N N . ASP A 1 93 ? -1.956 7.649 11.065 1.00 96.00 93 ASP A N 1
ATOM 732 C CA . ASP A 1 93 ? -1.271 7.652 12.354 1.00 96.00 93 ASP A CA 1
ATOM 733 C C . ASP A 1 93 ? -0.090 6.674 12.337 1.00 96.00 93 ASP A C 1
ATOM 735 O O . ASP A 1 93 ? 1.014 7.014 12.765 1.00 96.00 93 ASP A O 1
ATOM 739 N N . HIS A 1 94 ? -0.260 5.494 11.730 1.00 93.06 94 HIS A N 1
ATOM 740 C CA . HIS A 1 94 ? 0.830 4.536 11.545 1.00 93.06 94 HIS A CA 1
ATOM 741 C C . HIS A 1 94 ? 1.979 5.100 10.687 1.00 93.06 94 HIS A C 1
ATOM 743 O O . HIS A 1 94 ? 3.152 4.874 11.005 1.00 93.06 94 HIS A O 1
ATOM 749 N N . IL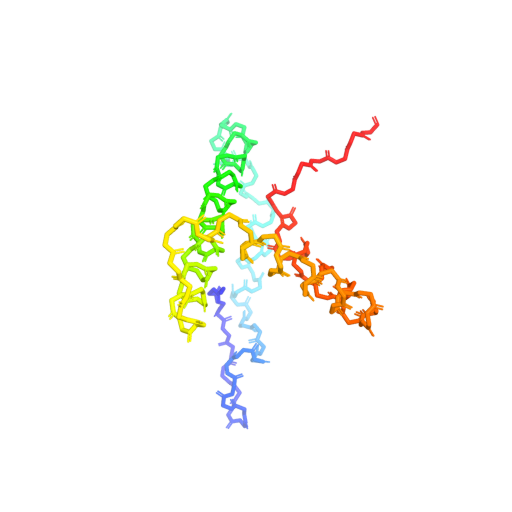E A 1 95 ? 1.664 5.836 9.612 1.00 94.75 95 ILE A N 1
ATOM 750 C CA . ILE A 1 95 ? 2.664 6.505 8.760 1.00 94.75 95 ILE A CA 1
ATOM 751 C C . ILE A 1 95 ? 3.424 7.563 9.564 1.00 94.75 95 ILE A C 1
ATOM 753 O O . ILE A 1 95 ? 4.655 7.598 9.515 1.00 94.75 95 ILE A O 1
ATOM 757 N N . GLN A 1 96 ? 2.708 8.399 10.320 1.00 93.81 96 GLN A N 1
ATOM 758 C CA . GLN A 1 96 ? 3.303 9.455 11.145 1.00 93.81 96 GLN A CA 1
ATOM 759 C C . GLN A 1 96 ? 4.169 8.895 12.277 1.00 93.81 96 GLN A C 1
ATOM 761 O O . GLN A 1 96 ? 5.213 9.466 12.582 1.00 93.81 96 GLN A O 1
ATOM 766 N N . ALA A 1 97 ? 3.781 7.759 12.857 1.00 95.62 97 ALA A N 1
ATOM 767 C CA . ALA A 1 97 ? 4.565 7.066 13.873 1.00 95.62 97 ALA A CA 1
ATOM 768 C C . ALA A 1 97 ? 5.826 6.385 13.305 1.00 95.62 97 ALA A C 1
ATOM 770 O O . ALA A 1 97 ? 6.788 6.173 14.039 1.00 95.62 97 ALA A O 1
ATOM 771 N N . ASN A 1 98 ? 5.847 6.040 12.009 1.00 94.06 98 ASN A N 1
ATOM 772 C CA . ASN A 1 98 ? 6.941 5.292 11.373 1.00 94.06 98 ASN A CA 1
ATOM 773 C C . ASN A 1 98 ? 7.402 5.907 10.033 1.00 94.06 98 ASN A C 1
ATOM 775 O O . ASN A 1 98 ? 7.404 5.215 9.001 1.00 94.06 98 ASN A O 1
ATOM 779 N N . PRO A 1 99 ? 7.826 7.182 9.999 1.00 91.88 99 PRO A N 1
ATOM 780 C CA . PRO A 1 99 ? 8.042 7.895 8.744 1.00 91.88 99 PRO A CA 1
ATOM 781 C C . PRO A 1 99 ? 9.210 7.322 7.930 1.00 91.88 99 PRO A C 1
ATOM 783 O O . PRO A 1 99 ? 9.080 7.143 6.721 1.00 91.88 99 PRO A O 1
ATOM 786 N N . GLN A 1 100 ? 10.326 6.941 8.565 1.00 93.88 100 GLN A N 1
ATOM 787 C CA . GLN A 1 100 ? 11.499 6.410 7.852 1.00 93.88 100 GLN A CA 1
ATOM 788 C C . GLN A 1 100 ? 11.224 5.032 7.237 1.00 93.88 100 GLN A C 1
ATOM 790 O O . GLN A 1 100 ? 11.595 4.770 6.092 1.00 93.88 100 GLN A O 1
ATOM 795 N N . LYS A 1 101 ? 10.544 4.149 7.981 1.00 92.88 101 LYS A N 1
ATOM 796 C CA . LYS A 1 101 ? 10.174 2.811 7.494 1.00 92.88 101 LYS A CA 1
ATOM 797 C C . LYS A 1 101 ? 9.205 2.911 6.319 1.00 92.88 101 LYS A C 1
ATOM 799 O O . LYS A 1 101 ? 9.410 2.245 5.307 1.00 92.88 101 LYS A O 1
ATOM 804 N N . THR A 1 102 ? 8.196 3.771 6.435 1.00 91.88 102 THR A N 1
ATOM 805 C CA . THR A 1 102 ? 7.207 3.988 5.373 1.00 91.88 102 THR A CA 1
ATOM 806 C C . THR A 1 102 ? 7.857 4.596 4.128 1.00 91.88 102 THR A C 1
ATOM 808 O O . THR A 1 102 ? 7.612 4.126 3.020 1.00 91.88 102 THR A O 1
ATOM 811 N N . ALA A 1 103 ? 8.750 5.580 4.292 1.00 92.75 103 ALA A N 1
ATOM 812 C CA . ALA A 1 103 ? 9.492 6.172 3.178 1.00 92.75 103 ALA A CA 1
ATOM 813 C C . ALA A 1 103 ? 10.342 5.131 2.431 1.00 92.75 103 ALA A C 1
ATOM 815 O O . ALA A 1 103 ? 10.346 5.102 1.201 1.00 92.75 103 ALA A O 1
ATOM 816 N N . LYS A 1 104 ? 11.008 4.224 3.161 1.00 94.25 104 LYS A N 1
ATOM 817 C CA . LYS A 1 104 ? 11.755 3.111 2.559 1.00 94.25 104 LYS A CA 1
ATOM 818 C C . LYS A 1 104 ? 10.841 2.182 1.752 1.00 94.25 104 LYS A C 1
ATOM 820 O O . LYS A 1 104 ? 11.156 1.876 0.608 1.00 94.25 104 LYS A O 1
ATOM 825 N N . GLN A 1 105 ? 9.700 1.780 2.313 1.00 91.81 105 GLN A N 1
ATOM 826 C CA . GLN A 1 105 ? 8.733 0.916 1.621 1.00 91.81 105 GLN A CA 1
ATOM 827 C C . GLN A 1 105 ? 8.157 1.573 0.359 1.00 91.81 105 GLN A C 1
ATOM 829 O O . GLN A 1 105 ? 7.971 0.897 -0.654 1.00 91.81 105 GLN A O 1
ATOM 834 N N . LEU A 1 106 ? 7.901 2.885 0.401 1.00 91.31 106 LEU A N 1
ATOM 835 C CA . LEU A 1 106 ? 7.468 3.648 -0.769 1.00 91.31 106 LEU A CA 1
ATOM 836 C C . LEU A 1 106 ? 8.546 3.643 -1.857 1.00 91.31 106 LEU A C 1
ATOM 838 O O . LEU A 1 106 ? 8.230 3.367 -3.012 1.00 91.31 106 LEU A O 1
ATOM 842 N N . LYS A 1 107 ? 9.811 3.879 -1.491 1.00 89.62 107 LYS A N 1
ATOM 843 C CA . LYS A 1 107 ? 10.937 3.839 -2.431 1.00 89.62 107 LYS A CA 1
ATOM 844 C C . LYS A 1 107 ? 11.086 2.459 -3.082 1.00 89.62 107 LYS A C 1
ATOM 846 O O . LYS A 1 107 ? 11.132 2.360 -4.302 1.00 89.62 107 LYS A O 1
ATOM 851 N N . GLU A 1 108 ? 11.051 1.387 -2.291 1.00 89.00 108 GLU A N 1
ATOM 852 C CA . GLU A 1 108 ? 11.092 0.005 -2.797 1.00 89.00 108 GLU A CA 1
ATOM 853 C C . GLU A 1 108 ? 9.893 -0.322 -3.709 1.00 89.00 108 GLU A C 1
ATOM 855 O O . GLU A 1 108 ? 9.988 -1.134 -4.630 1.00 89.00 108 GLU A O 1
ATOM 860 N N . ALA A 1 109 ? 8.721 0.272 -3.464 1.00 86.69 109 ALA A N 1
ATOM 861 C CA . ALA A 1 109 ? 7.580 0.153 -4.368 1.00 86.69 109 ALA A CA 1
ATOM 862 C C . ALA A 1 109 ? 7.810 0.920 -5.680 1.00 86.69 109 ALA A C 1
ATOM 864 O O . ALA A 1 109 ? 7.563 0.362 -6.745 1.00 86.69 109 ALA A O 1
ATOM 865 N N . GLN A 1 110 ? 8.322 2.151 -5.626 1.00 82.38 110 GLN A N 1
ATOM 866 C CA . GLN A 1 110 ? 8.643 2.948 -6.815 1.00 82.38 110 GLN A CA 1
ATOM 867 C C . GLN A 1 110 ? 9.676 2.251 -7.707 1.00 82.38 110 GLN A C 1
ATOM 869 O O . GLN A 1 110 ? 9.466 2.142 -8.912 1.00 82.38 110 GLN A O 1
ATOM 874 N N . GLU A 1 111 ? 10.739 1.701 -7.117 1.00 79.75 111 GLU A N 1
ATOM 875 C CA . GLU A 1 111 ? 11.776 0.950 -7.837 1.00 79.75 111 GLU A CA 1
ATOM 876 C C . GLU A 1 111 ? 11.210 -0.301 -8.530 1.00 79.75 111 GLU A C 1
ATOM 878 O O . GLU A 1 111 ? 11.590 -0.613 -9.657 1.00 79.75 111 GLU A O 1
ATOM 883 N N . ARG A 1 112 ? 10.234 -0.989 -7.917 1.00 77.06 112 ARG A N 1
ATOM 884 C CA . ARG A 1 112 ? 9.544 -2.131 -8.549 1.00 77.06 112 ARG A CA 1
ATOM 885 C C . ARG A 1 112 ? 8.714 -1.739 -9.772 1.00 77.06 112 ARG A C 1
ATOM 887 O O . ARG A 1 112 ? 8.529 -2.569 -10.659 1.00 77.06 112 ARG A O 1
ATOM 894 N N . TYR A 1 113 ? 8.227 -0.501 -9.830 1.00 69.50 113 TYR A N 1
ATOM 895 C CA . TYR A 1 113 ? 7.376 0.004 -10.911 1.00 69.50 113 TYR A CA 1
ATOM 896 C C . TYR A 1 113 ? 8.085 1.001 -11.841 1.00 69.50 113 TYR A C 1
ATOM 898 O O . TYR A 1 113 ? 7.426 1.619 -12.676 1.00 69.50 113 TYR A O 1
ATOM 906 N N . VAL A 1 114 ? 9.417 1.126 -11.764 1.00 64.00 114 VAL A N 1
ATOM 907 C CA . VAL A 1 114 ? 10.212 2.099 -12.542 1.00 64.00 114 VAL A CA 1
ATOM 908 C C . VAL A 1 114 ? 9.981 1.993 -14.055 1.00 64.00 114 VAL A C 1
ATOM 910 O O . VAL A 1 114 ? 9.969 2.996 -14.757 1.00 64.00 114 VAL A O 1
ATOM 913 N N . PHE A 1 115 ? 9.705 0.791 -14.566 1.00 56.88 115 PHE A N 1
ATOM 914 C CA . PHE A 1 115 ? 9.482 0.549 -15.998 1.00 56.88 115 PHE A CA 1
ATOM 915 C C . PHE A 1 115 ? 8.069 0.909 -16.492 1.00 56.88 115 PHE A C 1
ATOM 917 O O . PHE A 1 115 ? 7.825 0.880 -17.702 1.00 56.88 115 PHE A O 1
ATOM 924 N N . ILE A 1 116 ? 7.168 1.241 -15.561 1.00 58.22 116 ILE A N 1
ATOM 925 C CA . ILE A 1 116 ? 5.752 1.600 -15.755 1.00 58.22 116 ILE A CA 1
ATOM 926 C C . ILE A 1 116 ? 5.514 3.091 -15.399 1.00 58.22 116 ILE A C 1
ATOM 928 O O . ILE A 1 116 ? 4.426 3.629 -15.596 1.00 58.22 116 ILE A O 1
ATOM 932 N N . GLY A 1 117 ? 6.534 3.784 -14.878 1.00 53.72 117 GLY A N 1
ATOM 933 C CA . GLY A 1 117 ? 6.473 5.203 -14.531 1.00 53.72 117 GLY A CA 1
ATOM 934 C C . GLY A 1 117 ? 6.449 6.121 -15.757 1.00 53.72 117 GLY A C 1
ATOM 935 O O . GLY A 1 117 ? 7.097 5.849 -16.767 1.00 53.72 117 GLY A O 1
ATOM 936 N N . ARG A 1 118 ? 5.711 7.232 -15.644 1.00 47.50 118 ARG A N 1
ATOM 937 C CA . ARG A 1 118 ? 5.725 8.335 -16.614 1.00 47.50 118 ARG A CA 1
ATOM 938 C C . ARG A 1 118 ? 7.145 8.929 -16.654 1.00 47.50 118 ARG A C 1
ATOM 940 O O . ARG A 1 118 ? 7.675 9.185 -15.572 1.00 47.50 118 ARG A O 1
ATOM 947 N N . PRO A 1 119 ? 7.766 9.144 -17.828 1.00 48.31 119 PRO A N 1
ATOM 948 C CA . PRO A 1 119 ? 9.042 9.852 -17.892 1.00 48.31 119 PRO A CA 1
ATOM 949 C C . PRO A 1 119 ? 8.879 11.253 -17.287 1.00 48.31 119 PRO A C 1
ATOM 951 O O . PRO A 1 119 ? 7.841 11.894 -17.482 1.00 48.31 119 PRO A O 1
ATOM 954 N N . GLU A 1 120 ? 9.874 11.707 -16.520 1.00 44.66 120 GLU A N 1
ATOM 955 C CA . GLU A 1 120 ? 9.896 13.086 -16.027 1.00 44.66 120 GLU A CA 1
ATOM 956 C C . GLU A 1 120 ? 9.905 14.054 -17.222 1.00 44.66 120 GLU A C 1
ATOM 958 O O . GLU A 1 120 ? 10.590 13.786 -18.215 1.00 44.66 120 GLU A O 1
ATOM 963 N N . PRO A 1 121 ? 9.130 15.153 -17.175 1.00 44.94 121 PRO A N 1
ATOM 964 C CA . PRO A 1 121 ? 9.228 16.185 -18.194 1.00 44.94 121 PRO A CA 1
ATOM 965 C C . PRO A 1 121 ? 10.630 16.812 -18.133 1.00 44.94 121 PRO A C 1
ATOM 967 O O . PRO A 1 121 ? 11.036 17.289 -17.073 1.00 44.94 121 PRO A O 1
ATOM 970 N N . MET A 1 122 ? 11.354 16.767 -19.259 1.00 43.03 122 MET A N 1
ATOM 971 C CA . MET A 1 122 ? 12.580 17.548 -19.475 1.00 43.03 122 MET A CA 1
ATOM 972 C C . MET A 1 122 ? 12.279 19.044 -19.538 1.00 43.03 122 MET A C 1
ATOM 974 O O . MET A 1 122 ? 11.224 19.403 -20.115 1.00 43.03 122 MET A O 1
#

pLDDT: mean 82.23, std 15.99, range [43.03, 97.56]

Secondary structure (DSSP, 8-state):
----B---TT---GGGSPBPHHHHHHHHHHHHHSSTT--SS-HHHHHHHHHHHHHHHHHHHHHHHHHHHHHHTT--GGGHHHHHHHHHHHHHHHHHH-HHHHHHHHHHHHHHTGGGSPPPP-

Sequence (122 aa):
MVRYTEPDPTDTNRARWPNHPLWDLVCAKMDDDLIEMRSGADPNPMKEVHREEHIGILMRNIMGCCITLAALRGITFDALPKEIGNIANDMRDHIQANPQKTAKQLKEAQERYVFIGRPEPM